Protein AF-A0A497DBR8-F1 (afdb_monomer)

Nearest PDB structures (foldseek):
  7w0i-assembly1_A  TM=9.023E-01  e=9.973E-05  Mycolicibacterium vanbaalenii PYR-1
  5vye-assembly1_C  TM=8.581E-01  e=2.063E-04  Pseudomonas putida
  7yvr-assembly1_C  TM=8.433E-01  e=1.299E-04  Neptunomonas marina
  3ruy-assembly1_B  TM=6.621E-01  e=2.427E-01  Bacillus anthracis str. 'Ames Ancestor'
  4lgl-assembly1_B  TM=7.859E-01  e=6.183E+00  Synechocystis sp. PCC 6803 substr. Kazusa

Foldseek 3Di:
DLQVVDPQKAFPDDPPDQKTKIQHDPVVVVVLCVVDDWDQPDPVRSITIDGDDPPDDPVNVVVSSVSSVVVVVVD

Secondary structure (DSSP, 8-state):
-GGGG-TT-EE-S---SSEEEEE--TTHHHHHHTTS--EEEETTTTEEEEE--TT--HHHHHHHHHHHHHHHTT-

Structure (mmCIF, N/CA/C/O backbone):
data_AF-A0A497DBR8-F1
#
_entry.id   AF-A0A497DBR8-F1
#
loop_
_atom_site.group_PDB
_atom_site.id
_atom_site.type_symbol
_atom_site.label_atom_id
_atom_site.label_alt_id
_atom_site.label_comp_id
_atom_site.label_asym_id
_atom_site.label_entity_id
_atom_site.label_seq_id
_atom_site.pdbx_PDB_ins_code
_atom_site.Cartn_x
_atom_site.Cartn_y
_atom_site.Cartn_z
_atom_site.occupancy
_atom_site.B_iso_or_equiv
_atom_site.auth_seq_id
_atom_site.auth_comp_id
_atom_site.auth_asym_id
_atom_site.auth_atom_id
_atom_site.pdbx_PDB_model_num
ATOM 1 N N . ALA A 1 1 ? -4.587 -8.268 -9.917 1.00 63.84 1 ALA A N 1
ATOM 2 C CA . ALA A 1 1 ? -3.878 -7.367 -8.990 1.00 63.84 1 ALA A CA 1
ATOM 3 C C . ALA A 1 1 ? -3.797 -8.059 -7.640 1.00 63.84 1 ALA A C 1
ATOM 5 O O . ALA A 1 1 ? -4.849 -8.343 -7.072 1.00 63.84 1 ALA A O 1
ATOM 6 N N . GLU A 1 2 ? -2.582 -8.353 -7.171 1.00 76.00 2 GLU A N 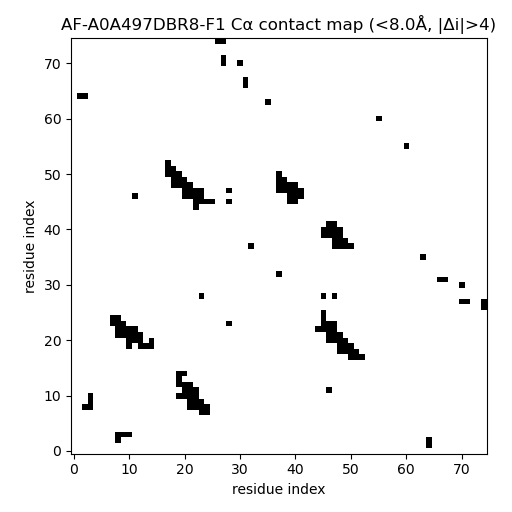1
ATOM 7 C CA . GLU A 1 2 ? -2.286 -9.058 -5.909 1.00 76.00 2 GLU A CA 1
ATOM 8 C C . GLU A 1 2 ? -3.054 -8.495 -4.703 1.00 76.00 2 GLU A C 1
ATOM 10 O O . GLU A 1 2 ? -3.524 -9.240 -3.850 1.00 76.00 2 GLU A O 1
ATOM 15 N N . LEU A 1 3 ? -3.305 -7.182 -4.687 1.00 78.56 3 LEU A N 1
ATOM 16 C CA . LEU A 1 3 ? -4.032 -6.504 -3.610 1.00 78.56 3 LEU A CA 1
ATOM 17 C C . LEU A 1 3 ? -5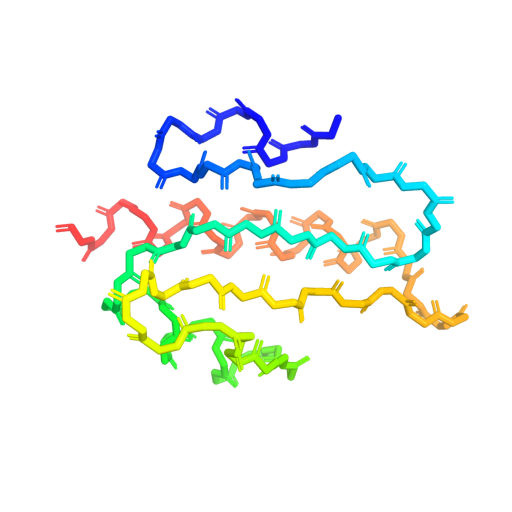.481 -6.985 -3.418 1.00 78.56 3 LEU A C 1
ATOM 19 O O . LEU A 1 3 ? -5.997 -6.905 -2.310 1.00 78.56 3 LEU A O 1
ATOM 23 N N . LYS A 1 4 ? -6.133 -7.535 -4.456 1.00 80.25 4 LYS A N 1
ATOM 24 C CA . LYS A 1 4 ? -7.499 -8.092 -4.344 1.00 80.25 4 LYS A CA 1
ATOM 25 C C . LYS A 1 4 ? -7.572 -9.325 -3.436 1.00 80.25 4 LYS A C 1
ATOM 27 O O . LYS A 1 4 ? -8.667 -9.744 -3.077 1.00 80.25 4 LYS A O 1
ATOM 32 N N . ARG A 1 5 ? -6.426 -9.922 -3.095 1.00 86.50 5 ARG A N 1
ATOM 33 C CA . ARG A 1 5 ? -6.332 -11.081 -2.199 1.00 86.50 5 ARG A CA 1
ATOM 34 C C . ARG A 1 5 ? -6.558 -10.705 -0.733 1.00 86.50 5 ARG A C 1
ATOM 36 O O . ARG A 1 5 ? -6.847 -11.589 0.065 1.00 86.50 5 ARG A O 1
ATOM 43 N N . PHE A 1 6 ? -6.438 -9.423 -0.387 1.00 85.62 6 PHE A N 1
ATOM 44 C CA . PHE A 1 6 ? -6.604 -8.935 0.977 1.00 85.62 6 PHE A CA 1
ATOM 45 C C . PHE A 1 6 ? -7.998 -8.320 1.136 1.00 85.62 6 PHE A C 1
ATOM 47 O O . PHE A 1 6 ? -8.227 -7.218 0.638 1.00 85.62 6 PHE A O 1
ATOM 54 N N . PRO A 1 7 ? -8.941 -8.983 1.828 1.00 83.69 7 PRO A N 1
ATOM 55 C CA . PRO A 1 7 ? -10.291 -8.449 2.022 1.00 83.69 7 PRO A CA 1
ATOM 56 C C . PRO A 1 7 ? -10.316 -7.148 2.842 1.00 83.69 7 PRO A C 1
ATOM 58 O O . PRO A 1 7 ? -11.283 -6.397 2.764 1.00 83.69 7 PRO A O 1
ATOM 61 N N . GLN A 1 8 ? -9.256 -6.862 3.606 1.00 86.88 8 GLN A N 1
ATOM 62 C CA . GLN A 1 8 ? -9.077 -5.611 4.348 1.00 86.88 8 GLN A CA 1
ATOM 63 C C . GLN A 1 8 ? -8.762 -4.414 3.438 1.00 86.88 8 GLN A C 1
ATOM 65 O O . GLN A 1 8 ? -8.857 -3.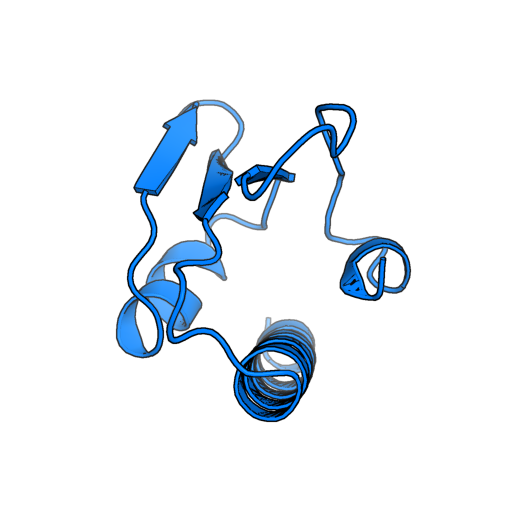273 3.885 1.00 86.88 8 GLN A O 1
ATOM 70 N N . LEU A 1 9 ? -8.370 -4.658 2.183 1.00 88.44 9 LEU A N 1
ATOM 71 C CA . LEU A 1 9 ? -8.073 -3.617 1.207 1.00 88.44 9 LEU A CA 1
ATOM 72 C C . LEU A 1 9 ? -9.214 -3.516 0.205 1.00 88.44 9 LEU A C 1
ATOM 74 O O . LEU A 1 9 ? -9.607 -4.500 -0.423 1.00 88.44 9 LEU A O 1
ATOM 78 N N . LYS A 1 10 ? -9.716 -2.301 -0.002 1.00 89.75 10 LYS A N 1
ATOM 79 C CA . LYS A 1 10 ? -10.775 -2.051 -0.982 1.00 89.75 10 LYS A CA 1
ATOM 80 C C . LYS A 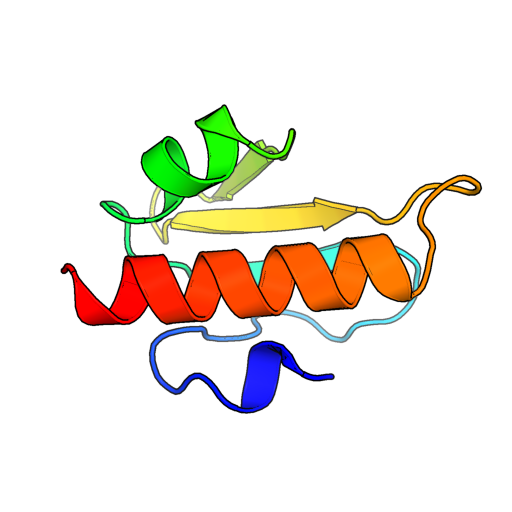1 10 ? -10.245 -1.180 -2.105 1.00 89.75 10 LYS A C 1
ATOM 82 O O . LYS A 1 10 ? -9.938 -0.016 -1.884 1.00 89.75 10 LYS A O 1
ATOM 87 N N . LEU A 1 11 ? -10.165 -1.734 -3.315 1.00 89.75 11 LEU A N 1
ATOM 88 C CA . LEU A 1 11 ? -9.891 -0.939 -4.513 1.00 89.75 11 LEU A CA 1
ATOM 89 C C . LEU A 1 11 ? -11.079 -0.013 -4.776 1.00 89.75 11 LEU A C 1
ATOM 91 O O . LEU A 1 11 ? -12.223 -0.463 -4.851 1.00 89.75 11 LEU A O 1
ATOM 95 N N . THR A 1 12 ? -10.798 1.274 -4.890 1.00 88.75 12 THR A N 1
ATOM 96 C CA . THR A 1 12 ? -11.793 2.341 -5.062 1.00 88.75 12 THR A CA 1
ATOM 97 C C . THR A 1 12 ? -11.941 2.767 -6.515 1.00 88.75 12 THR A C 1
ATOM 99 O O . THR A 1 12 ? -12.996 3.263 -6.904 1.00 88.75 12 THR A O 1
ATOM 102 N N . GLN A 1 13 ? -10.899 2.559 -7.324 1.00 85.50 13 GLN A N 1
ATOM 103 C CA . GLN A 1 13 ? -10.836 2.990 -8.717 1.00 85.50 13 GLN A CA 1
ATOM 104 C C . GLN A 1 13 ? -10.277 1.884 -9.615 1.00 85.50 13 GLN A C 1
ATOM 106 O O . GLN A 1 13 ? -9.511 1.019 -9.177 1.00 85.50 13 GLN A O 1
ATOM 111 N N . ASP A 1 14 ? -10.643 1.936 -10.896 1.00 83.62 14 ASP A N 1
ATOM 112 C CA . ASP A 1 14 ? -10.056 1.073 -11.916 1.00 83.62 14 ASP A CA 1
ATOM 113 C C . ASP A 1 14 ? -8.571 1.397 -12.106 1.00 83.62 14 ASP A C 1
ATOM 115 O O . ASP A 1 14 ? -8.181 2.550 -12.302 1.00 83.62 14 ASP A O 1
ATOM 119 N N . VAL A 1 15 ? -7.737 0.359 -12.134 1.00 83.38 15 VAL A N 1
ATOM 120 C CA . VAL A 1 15 ? -6.301 0.492 -12.407 1.00 83.38 15 VAL A CA 1
ATOM 121 C C . VAL A 1 15 ? -6.107 0.682 -13.914 1.00 83.38 15 VAL A C 1
ATOM 123 O O . VAL A 1 15 ? -6.031 -0.291 -14.660 1.00 83.38 15 VAL A O 1
ATOM 126 N N . LYS A 1 16 ? -6.090 1.938 -14.378 1.00 73.81 16 LYS A N 1
ATOM 127 C CA . LYS A 1 16 ? -5.969 2.289 -15.812 1.00 73.81 16 LYS A CA 1
ATOM 128 C C . LYS A 1 16 ? -4.582 2.792 -16.229 1.00 73.81 16 LYS A C 1
ATOM 130 O O . LYS A 1 16 ? -4.378 3.094 -17.400 1.00 73.81 16 LYS A O 1
ATOM 135 N N . ALA A 1 17 ? -3.641 2.895 -15.292 1.00 80.06 17 ALA A N 1
ATOM 136 C CA . ALA A 1 17 ? -2.288 3.391 -15.535 1.00 80.06 17 ALA A CA 1
ATOM 137 C C . ALA A 1 17 ? -1.321 2.840 -14.468 1.00 80.06 17 ALA A C 1
ATOM 139 O O . ALA A 1 17 ? -1.483 1.721 -13.993 1.00 80.06 17 ALA A O 1
ATOM 140 N N . ASN A 1 18 ? -0.342 3.643 -14.055 1.00 84.12 18 ASN A N 1
ATOM 141 C CA . ASN A 1 18 ? 0.618 3.324 -13.000 1.00 84.12 18 ASN A CA 1
ATOM 142 C C . ASN A 1 18 ? 0.113 3.620 -11.574 1.00 84.12 18 ASN A C 1
ATOM 144 O O . ASN A 1 18 ? 0.845 3.410 -10.609 1.00 84.12 18 ASN A O 1
ATOM 148 N N . GLY A 1 19 ? -1.102 4.160 -11.440 1.00 86.00 19 GLY A N 1
ATOM 149 C CA . GLY A 1 19 ? -1.717 4.510 -10.164 1.00 86.00 19 GLY A CA 1
ATOM 150 C C . GLY A 1 19 ? -2.704 3.447 -9.694 1.00 86.00 19 GLY A C 1
ATOM 151 O O . GLY A 1 19 ? -3.612 3.070 -10.435 1.00 86.00 19 GLY A O 1
ATOM 152 N N . VAL A 1 20 ? -2.556 3.012 -8.446 1.00 89.56 20 VAL A N 1
ATOM 153 C CA . VAL A 1 20 ? -3.498 2.133 -7.755 1.00 89.56 20 VAL A CA 1
ATOM 154 C C . VAL A 1 20 ? -4.062 2.878 -6.554 1.00 89.56 20 VAL A C 1
ATOM 156 O O . VAL A 1 20 ? -3.312 3.374 -5.715 1.00 89.56 20 VAL A O 1
ATOM 159 N N . PHE A 1 21 ? -5.388 2.939 -6.475 1.00 90.75 21 PHE A N 1
ATOM 160 C CA . PHE A 1 21 ? -6.106 3.568 -5.374 1.00 90.75 21 PHE A CA 1
ATOM 161 C C . PHE A 1 21 ? -6.799 2.495 -4.547 1.00 90.75 21 PHE A C 1
ATOM 163 O O . PHE A 1 21 ? -7.543 1.661 -5.080 1.00 90.75 21 PHE A O 1
ATOM 170 N N . CYS A 1 22 ? -6.515 2.483 -3.251 1.00 92.38 22 CYS A N 1
ATOM 171 C CA . CYS A 1 22 ? -7.130 1.543 -2.333 1.00 92.38 22 CYS A CA 1
ATOM 172 C C . CYS A 1 22 ? -7.362 2.165 -0.962 1.00 92.38 22 CYS A C 1
ATOM 174 O O . CYS A 1 22 ? -6.566 2.963 -0.483 1.00 92.38 22 CYS A O 1
ATOM 176 N N . ILE A 1 23 ? -8.448 1.768 -0.314 1.00 92.94 23 ILE A N 1
ATOM 177 C CA . ILE A 1 23 ? -8.669 2.028 1.104 1.00 92.94 23 ILE A CA 1
ATOM 178 C C . ILE A 1 23 ? -7.867 1.006 1.899 1.00 92.94 23 ILE A C 1
ATOM 180 O O . ILE A 1 23 ? -7.954 -0.199 1.637 1.00 92.94 23 ILE A O 1
ATOM 184 N N . MET A 1 24 ? -7.102 1.511 2.862 1.00 91.12 24 MET A N 1
ATOM 185 C CA . MET A 1 24 ? -6.256 0.735 3.757 1.00 91.12 24 MET A CA 1
ATOM 186 C C . MET A 1 24 ? -6.625 1.042 5.217 1.00 91.12 24 MET A C 1
ATOM 188 O O . MET A 1 24 ? -6.997 2.178 5.514 1.00 91.12 24 MET A O 1
ATOM 192 N N . PRO A 1 25 ? -6.506 0.077 6.150 1.00 90.31 25 PRO A N 1
ATOM 193 C CA . PRO A 1 25 ? -6.685 0.359 7.568 1.00 90.31 25 PRO A CA 1
ATOM 194 C C . PRO A 1 25 ? -5.781 1.514 8.037 1.00 90.31 25 PRO A C 1
ATOM 196 O O . PRO A 1 25 ? -4.590 1.523 7.711 1.00 90.31 25 PRO A O 1
ATOM 199 N N . PRO A 1 26 ? -6.303 2.465 8.829 1.00 89.31 26 PRO A N 1
ATOM 200 C CA . PRO A 1 26 ? -5.569 3.665 9.237 1.00 89.31 26 PRO A CA 1
ATOM 201 C C . PRO A 1 26 ? -4.294 3.358 10.024 1.00 89.31 26 PRO A C 1
ATOM 203 O O . PRO A 1 26 ? -3.318 4.092 9.925 1.00 89.31 26 PRO A O 1
ATOM 206 N N . GLU A 1 27 ? -4.279 2.252 10.766 1.00 89.94 27 GLU A N 1
ATOM 207 C CA . GLU A 1 27 ? -3.117 1.781 11.528 1.00 89.94 27 GLU A CA 1
ATOM 208 C C . GLU A 1 27 ? -2.010 1.225 10.621 1.00 89.94 27 GLU A C 1
ATOM 210 O O . GLU A 1 27 ? -0.824 1.311 10.939 1.00 89.94 27 GLU A O 1
ATOM 215 N N . LEU A 1 28 ? -2.387 0.699 9.453 1.00 91.31 28 LEU A N 1
ATOM 216 C CA . LEU A 1 28 ? -1.471 0.097 8.491 1.00 91.31 28 LEU A CA 1
ATOM 217 C C . LEU A 1 28 ? -0.758 1.152 7.638 1.00 91.31 28 LEU A C 1
ATOM 219 O O . LEU A 1 28 ? 0.423 0.992 7.330 1.00 91.31 28 LEU A O 1
ATOM 223 N N . VAL A 1 29 ? -1.438 2.254 7.308 1.00 91.00 29 VAL A N 1
ATOM 224 C CA . VAL A 1 29 ? -0.892 3.359 6.501 1.00 91.00 29 VAL A CA 1
ATOM 225 C C . VAL A 1 29 ? 0.463 3.870 7.022 1.00 91.00 29 VAL A C 1
ATOM 227 O O . VAL A 1 29 ? 1.436 3.795 6.268 1.00 91.00 29 VAL A O 1
ATOM 230 N N . PRO A 1 30 ? 0.608 4.321 8.285 1.00 91.00 30 PRO A N 1
ATOM 231 C CA . PRO A 1 30 ? 1.885 4.824 8.789 1.00 91.00 30 PRO A CA 1
ATOM 232 C C . PRO A 1 30 ? 2.951 3.727 8.906 1.00 91.00 30 PRO A C 1
ATOM 234 O O . PRO A 1 30 ? 4.142 4.021 8.834 1.00 91.00 30 PRO A O 1
ATOM 237 N N . LEU A 1 31 ? 2.560 2.458 9.081 1.00 91.00 31 LEU A N 1
ATOM 238 C CA . LEU A 1 31 ? 3.501 1.334 9.107 1.00 91.00 31 LEU A CA 1
ATOM 239 C C . LEU A 1 31 ? 4.092 1.070 7.723 1.00 91.00 31 LEU A C 1
ATOM 241 O O . LEU A 1 31 ? 5.297 0.849 7.611 1.00 91.00 31 LEU A O 1
ATOM 245 N N . MET A 1 32 ? 3.259 1.125 6.685 1.00 91.56 32 MET A N 1
ATOM 246 C CA . MET A 1 32 ? 3.689 0.967 5.299 1.00 91.56 32 MET A CA 1
ATOM 247 C C . MET A 1 32 ? 4.480 2.192 4.821 1.00 91.56 32 MET A C 1
ATOM 249 O O . MET A 1 32 ? 5.490 2.021 4.142 1.00 91.56 32 MET A O 1
ATOM 253 N N . GLN A 1 33 ? 4.106 3.408 5.245 1.00 91.88 33 GLN A N 1
ATOM 254 C CA . GLN A 1 33 ? 4.817 4.649 4.900 1.00 91.88 33 GLN A CA 1
ATOM 255 C C . GLN A 1 33 ? 6.262 4.712 5.420 1.00 91.88 33 GLN A C 1
ATOM 257 O O . GLN A 1 33 ? 7.075 5.460 4.884 1.00 91.88 33 GLN A O 1
ATOM 262 N N . LYS A 1 34 ? 6.609 3.921 6.445 1.00 90.88 34 LYS A N 1
ATOM 263 C CA . LYS A 1 34 ? 7.999 3.791 6.917 1.00 90.88 34 LYS A CA 1
ATOM 264 C C . LYS A 1 34 ? 8.901 3.043 5.934 1.00 90.88 34 LYS A C 1
ATOM 266 O O . LYS A 1 34 ? 10.111 3.227 5.990 1.00 90.88 34 LYS A O 1
ATOM 271 N N . ALA A 1 35 ? 8.328 2.177 5.100 1.00 89.75 35 ALA A N 1
ATOM 272 C CA . ALA A 1 35 ? 9.065 1.361 4.137 1.00 89.75 35 ALA A CA 1
ATOM 273 C C . ALA A 1 35 ? 8.916 1.874 2.698 1.00 89.75 35 ALA A C 1
ATOM 275 O O . ALA A 1 35 ? 9.867 1.806 1.929 1.00 89.75 35 ALA A O 1
ATOM 276 N N . TYR A 1 36 ? 7.743 2.405 2.345 1.00 90.06 36 TYR A N 1
ATOM 277 C CA . TYR A 1 36 ? 7.421 2.860 0.995 1.00 90.06 36 TYR A CA 1
ATOM 278 C C . TYR A 1 36 ? 6.815 4.258 1.015 1.00 90.06 36 TYR A C 1
ATOM 280 O O . TYR A 1 36 ? 5.941 4.557 1.823 1.00 90.06 36 TYR A O 1
ATOM 288 N N . PHE A 1 37 ? 7.220 5.103 0.072 1.00 87.75 37 PHE A N 1
ATOM 289 C CA . PHE A 1 37 ? 6.656 6.442 -0.064 1.00 87.75 37 PHE A CA 1
ATOM 290 C C . PHE A 1 37 ? 5.366 6.416 -0.882 1.00 87.75 37 PHE A C 1
ATOM 292 O O . PHE A 1 37 ? 5.362 6.058 -2.057 1.00 87.75 37 PHE A O 1
ATOM 299 N N . PHE A 1 38 ? 4.268 6.837 -0.261 1.00 90.44 38 PHE A N 1
ATOM 300 C CA . PHE A 1 38 ? 2.988 7.068 -0.923 1.00 90.44 38 PHE A CA 1
ATOM 301 C C . PHE A 1 38 ? 2.156 8.091 -0.146 1.00 90.44 38 PHE A C 1
ATOM 303 O O . PHE A 1 38 ? 2.425 8.387 1.024 1.00 90.44 38 PHE A O 1
ATOM 310 N N . HIS A 1 39 ? 1.122 8.620 -0.796 1.00 87.69 39 HIS A N 1
ATOM 311 C CA . HIS A 1 39 ? 0.271 9.664 -0.235 1.00 87.69 39 HIS A CA 1
ATOM 312 C C . HIS A 1 39 ? -1.126 9.139 0.089 1.00 87.69 39 HIS A C 1
ATOM 314 O O . HIS A 1 39 ? -1.670 8.292 -0.624 1.00 87.69 39 HIS A O 1
ATOM 320 N N . ILE A 1 40 ? -1.714 9.691 1.149 1.00 92.25 40 ILE A N 1
ATOM 321 C CA . ILE A 1 40 ? -3.144 9.560 1.426 1.00 92.25 40 ILE A CA 1
ATOM 322 C C .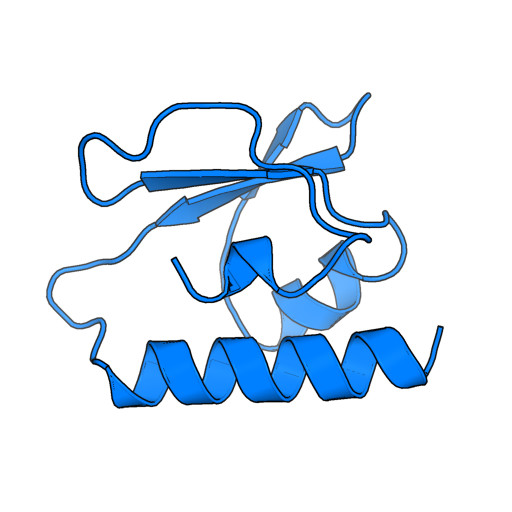 ILE A 1 40 ? -3.870 10.465 0.430 1.00 92.25 40 ILE A C 1
ATOM 324 O O . ILE A 1 40 ? -3.586 11.659 0.349 1.00 92.25 40 ILE A O 1
ATOM 328 N N . TRP A 1 41 ? -4.754 9.868 -0.357 1.00 91.88 41 TRP A N 1
ATOM 329 C CA . TRP A 1 41 ? -5.592 10.546 -1.335 1.00 91.88 41 TRP A CA 1
ATOM 330 C C . TRP A 1 41 ? -6.838 11.148 -0.683 1.00 91.88 41 TRP A C 1
ATOM 332 O O . TRP A 1 41 ? -7.132 12.319 -0.906 1.00 91.88 41 TRP A O 1
ATOM 342 N N . ASP A 1 42 ? -7.513 10.375 0.171 1.00 91.69 42 ASP A N 1
ATOM 343 C CA . ASP A 1 42 ? -8.661 10.829 0.956 1.00 91.69 42 ASP A CA 1
ATOM 344 C C . ASP A 1 42 ? -8.466 10.469 2.441 1.00 91.69 42 ASP A C 1
ATOM 346 O O . ASP A 1 42 ? -8.539 9.294 2.816 1.00 91.69 42 ASP A O 1
ATOM 350 N N . PRO A 1 43 ? -8.224 11.466 3.313 1.00 87.69 43 PRO A N 1
ATOM 351 C CA . PRO A 1 43 ? -8.070 11.252 4.748 1.00 87.69 43 PRO A CA 1
ATOM 352 C C . PRO A 1 43 ? -9.335 10.759 5.458 1.00 87.69 43 PRO A C 1
ATOM 354 O O . PRO A 1 43 ? -9.214 10.172 6.529 1.00 87.69 43 PRO A O 1
ATOM 357 N N . GLN A 1 44 ? -10.535 10.996 4.913 1.00 89.31 44 GLN A N 1
ATOM 358 C CA . GLN A 1 44 ? -11.782 10.553 5.551 1.00 89.31 44 GLN A CA 1
ATOM 359 C C . GLN A 1 44 ? -11.960 9.041 5.446 1.00 89.31 44 GLN A C 1
ATOM 361 O O . GLN A 1 44 ? -12.458 8.399 6.369 1.00 89.31 44 GLN A O 1
ATOM 366 N N . THR A 1 45 ? -11.545 8.474 4.316 1.00 88.75 45 THR A N 1
ATOM 367 C CA . THR A 1 45 ? -11.666 7.044 4.027 1.00 88.75 45 THR A CA 1
ATOM 368 C C . THR A 1 45 ? -10.349 6.290 4.182 1.00 88.75 45 THR A C 1
ATOM 370 O O . THR A 1 45 ? -10.346 5.067 4.066 1.00 88.75 45 THR A O 1
ATOM 373 N N . TYR A 1 46 ? -9.244 6.991 4.461 1.00 90.81 46 TYR A N 1
ATOM 374 C CA . TYR A 1 46 ? -7.881 6.454 4.402 1.00 90.81 46 TYR A CA 1
ATOM 375 C C . TYR A 1 46 ? -7.580 5.789 3.049 1.00 90.81 46 TYR A C 1
ATOM 377 O O . TYR A 1 46 ? -6.892 4.768 2.962 1.00 90.81 46 TYR A O 1
ATOM 385 N N . GLU A 1 47 ? -8.102 6.378 1.971 1.00 93.38 47 GLU A N 1
ATOM 386 C CA . GLU A 1 47 ? -7.734 6.000 0.612 1.00 93.38 47 GLU A CA 1
ATOM 387 C C . GLU A 1 47 ? -6.292 6.429 0.358 1.00 93.38 47 GLU A C 1
ATOM 389 O O . GLU A 1 47 ? -5.925 7.587 0.559 1.00 93.38 47 GLU A O 1
ATOM 394 N N . VAL A 1 48 ? -5.463 5.499 -0.096 1.00 93.06 48 VAL A N 1
ATOM 395 C CA . VAL A 1 48 ? -4.067 5.737 -0.446 1.00 93.06 48 VAL A CA 1
ATOM 396 C C . VAL A 1 48 ? -3.886 5.638 -1.951 1.00 93.06 48 VAL A C 1
ATOM 398 O O . VAL A 1 48 ? -4.522 4.826 -2.626 1.00 93.06 48 VAL A O 1
ATOM 401 N N . ARG A 1 49 ? -2.981 6.463 -2.477 1.00 92.50 49 ARG A N 1
ATOM 402 C CA . ARG A 1 49 ? -2.555 6.421 -3.874 1.00 92.50 49 ARG A CA 1
ATOM 403 C C . ARG A 1 49 ? -1.162 5.818 -3.953 1.00 92.50 49 ARG A C 1
ATOM 405 O O . ARG A 1 49 ? -0.174 6.482 -3.638 1.00 92.50 49 ARG A O 1
ATOM 412 N N . LEU A 1 50 ? -1.093 4.580 -4.422 1.00 90.81 50 LEU A N 1
ATOM 413 C CA . LEU A 1 50 ? 0.152 3.905 -4.764 1.00 90.81 50 LEU A CA 1
ATOM 414 C C . LEU A 1 50 ? 0.494 4.227 -6.219 1.00 90.81 50 LEU A C 1
ATOM 416 O O . LEU A 1 50 ? -0.369 4.159 -7.092 1.00 90.81 50 LEU A O 1
ATOM 420 N N . MET A 1 51 ? 1.742 4.593 -6.487 1.00 88.88 51 MET A N 1
ATOM 421 C CA . MET A 1 51 ? 2.220 4.846 -7.844 1.00 88.88 51 MET A CA 1
ATOM 422 C C . MET A 1 51 ? 3.420 3.961 -8.130 1.00 88.88 51 MET A C 1
ATOM 424 O O . MET A 1 51 ? 4.358 3.933 -7.342 1.00 88.88 51 MET A O 1
ATOM 428 N N . CYS A 1 52 ? 3.398 3.288 -9.273 1.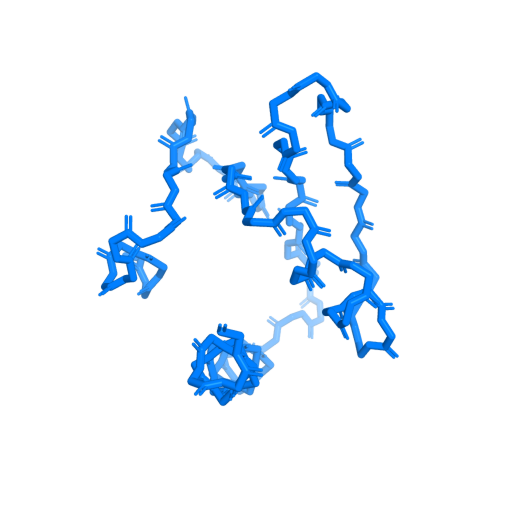00 86.25 52 CYS A N 1
ATOM 429 C CA . CYS A 1 52 ? 4.582 2.646 -9.825 1.00 86.25 52 CYS A CA 1
ATOM 430 C C . CYS A 1 52 ? 5.332 3.673 -10.688 1.00 86.25 52 CYS A C 1
ATOM 432 O O . CYS A 1 52 ? 4.724 4.395 -11.488 1.00 86.25 52 CYS A O 1
ATOM 434 N N . SER A 1 53 ? 6.640 3.778 -10.500 1.00 82.88 53 SER A N 1
ATOM 435 C CA . SER A 1 53 ? 7.538 4.545 -11.365 1.00 82.88 53 SER A CA 1
ATOM 436 C C . SER A 1 53 ? 8.184 3.625 -12.406 1.00 82.88 53 SER A C 1
ATOM 438 O O . SER A 1 53 ? 7.961 2.416 -12.404 1.00 82.88 53 SER A O 1
ATOM 440 N N . TRP A 1 54 ? 9.002 4.194 -13.294 1.00 78.50 54 TRP 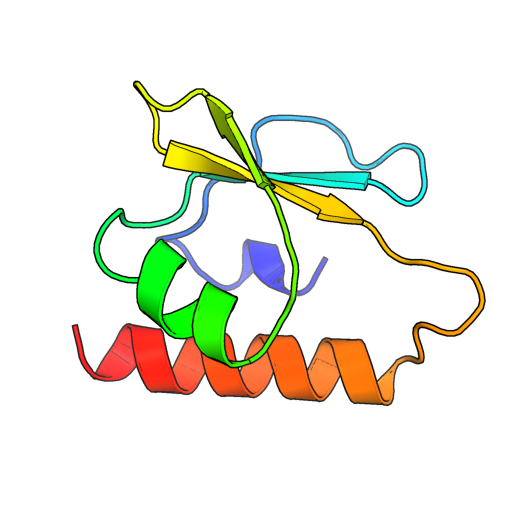A N 1
ATOM 441 C CA . TRP A 1 54 ? 9.792 3.421 -14.259 1.00 78.50 54 TRP A CA 1
ATOM 442 C C . TRP A 1 54 ? 10.791 2.459 -13.606 1.00 78.50 54 TRP A C 1
ATOM 444 O O . TRP A 1 54 ? 11.125 1.450 -14.216 1.00 78.50 54 TRP A O 1
ATOM 454 N N . ASP A 1 55 ? 11.218 2.745 -12.376 1.00 85.06 55 ASP A N 1
ATOM 455 C CA . ASP A 1 55 ? 12.169 1.915 -11.628 1.00 85.06 55 ASP A CA 1
ATOM 456 C C . ASP A 1 55 ? 11.478 0.855 -10.758 1.00 85.06 55 ASP A C 1
ATOM 458 O O . ASP A 1 55 ? 12.149 0.089 -10.079 1.00 85.06 55 ASP A O 1
ATOM 462 N N . THR A 1 56 ? 10.140 0.811 -10.735 1.00 86.06 56 THR A N 1
ATOM 463 C CA . THR A 1 56 ? 9.412 -0.189 -9.943 1.00 86.06 56 THR A CA 1
ATOM 464 C C . THR A 1 56 ? 9.523 -1.556 -10.608 1.00 86.06 56 THR A C 1
ATOM 466 O O . THR A 1 56 ? 9.002 -1.759 -11.705 1.00 86.06 56 THR A O 1
ATOM 469 N N . THR A 1 57 ? 10.178 -2.497 -9.934 1.00 88.81 57 THR A N 1
ATOM 470 C CA . THR A 1 57 ? 10.330 -3.875 -10.412 1.00 88.81 57 THR A CA 1
ATOM 471 C C . THR A 1 57 ? 9.227 -4.785 -9.872 1.00 88.81 57 THR A C 1
ATOM 473 O O . THR A 1 57 ? 8.547 -4.463 -8.897 1.00 88.81 57 THR A O 1
ATOM 476 N N . GLU A 1 58 ? 9.046 -5.959 -10.481 1.00 87.50 58 GLU A N 1
ATOM 477 C CA . GLU A 1 58 ? 8.133 -6.979 -9.941 1.00 87.50 58 GLU A CA 1
ATOM 478 C C . GLU A 1 58 ? 8.545 -7.428 -8.528 1.00 87.50 58 GLU A C 1
ATOM 480 O O . GLU A 1 58 ? 7.686 -7.655 -7.679 1.00 87.50 58 GLU A O 1
ATOM 485 N N . GLU A 1 59 ? 9.849 -7.466 -8.236 1.00 89.19 59 GLU A N 1
ATOM 486 C CA . GLU A 1 59 ? 10.374 -7.812 -6.911 1.00 89.19 59 GLU A CA 1
ATOM 487 C C . GLU A 1 59 ? 10.012 -6.761 -5.849 1.00 89.19 59 GLU A C 1
ATOM 489 O O . GLU A 1 59 ? 9.688 -7.113 -4.710 1.00 89.19 59 GLU A O 1
ATOM 494 N N . ASP A 1 60 ? 9.976 -5.476 -6.218 1.00 88.06 60 ASP A N 1
ATOM 495 C CA . ASP A 1 60 ? 9.492 -4.410 -5.333 1.00 88.06 60 ASP A CA 1
ATOM 496 C C . ASP A 1 60 ? 8.007 -4.589 -5.003 1.00 88.06 60 ASP A C 1
ATOM 498 O O . ASP A 1 60 ? 7.600 -4.401 -3.851 1.00 88.06 60 ASP A O 1
ATOM 502 N N . ILE A 1 61 ? 7.201 -4.984 -5.997 1.00 88.00 61 ILE A N 1
ATOM 503 C CA . ILE A 1 61 ? 5.768 -5.259 -5.827 1.00 88.00 61 ILE A CA 1
ATOM 504 C C . ILE A 1 61 ? 5.573 -6.466 -4.905 1.00 88.00 61 ILE A C 1
ATOM 506 O O . ILE A 1 61 ? 4.782 -6.399 -3.961 1.00 88.00 61 ILE A O 1
ATOM 510 N N . ASP A 1 62 ? 6.319 -7.547 -5.124 1.00 90.06 62 ASP A N 1
ATOM 511 C CA . ASP A 1 62 ? 6.261 -8.743 -4.284 1.00 90.06 62 ASP A CA 1
ATOM 512 C C . ASP A 1 62 ? 6.697 -8.448 -2.845 1.00 90.06 62 ASP A C 1
ATOM 514 O O . ASP A 1 62 ? 6.062 -8.902 -1.887 1.00 90.06 62 ASP A O 1
ATOM 518 N N . THR A 1 63 ? 7.749 -7.650 -2.669 1.00 91.12 63 THR A N 1
ATOM 519 C CA . THR A 1 63 ? 8.232 -7.231 -1.347 1.00 91.12 63 THR A CA 1
ATOM 520 C C . THR A 1 63 ? 7.195 -6.364 -0.638 1.00 91.12 63 THR A C 1
ATOM 522 O O . THR A 1 63 ? 6.916 -6.583 0.546 1.00 91.12 63 THR A O 1
ATOM 525 N N . PHE A 1 64 ? 6.545 -5.450 -1.364 1.00 90.94 64 PHE A N 1
ATOM 526 C CA . PHE A 1 64 ? 5.449 -4.640 -0.841 1.00 90.94 64 PHE A CA 1
ATOM 527 C C . PHE A 1 64 ? 4.283 -5.515 -0.373 1.00 90.94 64 PHE A C 1
ATOM 529 O O . PHE A 1 64 ? 3.799 -5.349 0.747 1.00 90.94 64 PHE A O 1
ATOM 536 N N . VAL A 1 65 ? 3.854 -6.480 -1.193 1.00 90.56 65 VAL A N 1
ATOM 537 C CA . VAL A 1 65 ? 2.751 -7.400 -0.873 1.00 90.56 65 VAL A CA 1
ATOM 538 C C . VAL A 1 65 ? 3.088 -8.277 0.337 1.00 90.56 65 VAL A C 1
ATOM 540 O O . VAL A 1 65 ? 2.243 -8.459 1.214 1.00 90.56 65 VAL A O 1
ATOM 543 N N . ARG A 1 66 ? 4.326 -8.775 0.443 1.00 91.12 66 ARG A N 1
ATOM 544 C CA . ARG A 1 66 ? 4.787 -9.549 1.609 1.00 91.12 66 ARG A CA 1
ATOM 545 C C . ARG A 1 66 ? 4.806 -8.711 2.881 1.00 91.12 66 ARG A C 1
ATOM 547 O O . ARG A 1 66 ? 4.346 -9.178 3.923 1.00 91.12 66 ARG A O 1
ATOM 554 N N . LEU A 1 67 ? 5.324 -7.484 2.811 1.00 91.00 67 LEU A N 1
ATOM 555 C CA . LEU A 1 67 ? 5.330 -6.568 3.950 1.00 91.00 67 LEU A CA 1
ATOM 556 C C . LEU A 1 67 ? 3.899 -6.262 4.398 1.00 91.00 67 LEU A C 1
ATOM 558 O O . LEU A 1 67 ? 3.599 -6.328 5.588 1.00 91.00 67 LEU A O 1
ATOM 562 N N . LEU A 1 68 ? 3.014 -5.987 3.443 1.00 90.44 68 LEU A N 1
ATOM 563 C CA . LEU A 1 68 ? 1.600 -5.736 3.680 1.00 90.44 68 LEU A CA 1
ATOM 564 C C . LEU A 1 68 ? 0.930 -6.916 4.392 1.00 90.44 68 LEU A C 1
ATOM 566 O O . LEU A 1 68 ? 0.260 -6.712 5.401 1.00 90.44 68 LEU A O 1
ATOM 570 N N . GLU A 1 69 ? 1.160 -8.147 3.928 1.00 90.06 69 GLU A N 1
ATOM 571 C CA . GLU A 1 69 ? 0.639 -9.362 4.563 1.00 90.06 69 GLU A CA 1
ATOM 572 C C . GLU A 1 69 ? 1.168 -9.539 5.995 1.00 90.06 69 GLU A C 1
ATOM 574 O O . GLU A 1 69 ? 0.404 -9.857 6.907 1.00 90.06 69 GLU A O 1
ATOM 579 N N . GLN A 1 70 ? 2.467 -9.318 6.216 1.00 90.25 70 GLN A N 1
ATOM 580 C CA . GLN A 1 70 ? 3.066 -9.409 7.550 1.00 90.25 70 GLN A CA 1
ATOM 581 C C . GLN A 1 70 ? 2.484 -8.374 8.508 1.00 90.25 70 GLN A C 1
ATOM 583 O O . GLN A 1 70 ? 2.203 -8.692 9.662 1.00 90.25 70 GLN A O 1
ATOM 588 N N . LYS A 1 71 ? 2.313 -7.132 8.046 1.00 89.38 71 LYS A N 1
ATOM 589 C CA . LYS A 1 71 ? 1.735 -6.072 8.867 1.00 89.38 71 LYS A CA 1
ATOM 590 C C . LYS A 1 71 ? 0.260 -6.339 9.142 1.00 89.38 71 LYS A C 1
ATOM 592 O O . LYS A 1 71 ? -0.119 -6.224 10.295 1.00 89.38 71 LYS A O 1
ATOM 597 N N . LEU A 1 72 ? -0.517 -6.800 8.159 1.00 86.75 72 LEU A N 1
ATOM 598 C CA . LEU A 1 72 ? -1.925 -7.187 8.331 1.00 86.75 72 LEU A CA 1
ATOM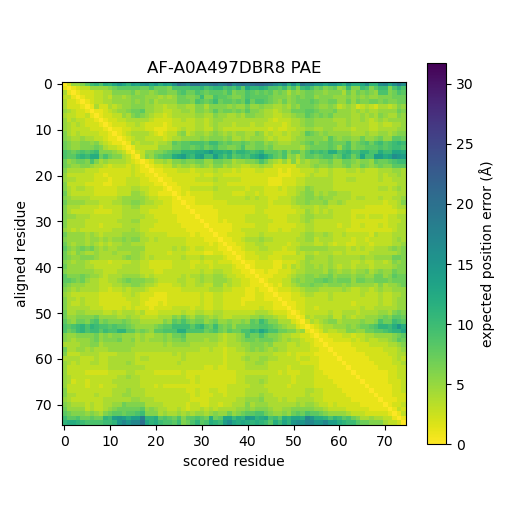 599 C C . LEU A 1 72 ? -2.152 -8.306 9.358 1.00 86.75 72 LEU A C 1
ATOM 601 O O . LEU A 1 72 ? -3.225 -8.356 9.939 1.00 86.75 72 LEU A O 1
ATOM 605 N N . LYS A 1 73 ? -1.182 -9.202 9.585 1.00 82.88 73 LYS A N 1
ATOM 606 C CA . LYS A 1 73 ? -1.268 -10.240 10.634 1.00 82.88 73 LYS A CA 1
ATOM 607 C C . LYS A 1 73 ? -0.996 -9.714 12.048 1.00 82.88 73 LYS A C 1
ATOM 609 O O . LYS A 1 73 ? -1.297 -10.411 13.011 1.00 82.88 73 LYS A O 1
ATOM 614 N N . ASN A 1 74 ? -0.385 -8.536 12.163 1.00 74.69 74 ASN A N 1
ATOM 615 C CA . ASN A 1 74 ? 0.072 -7.945 13.423 1.00 74.69 74 ASN A CA 1
ATOM 616 C C . ASN A 1 74 ? -0.819 -6.785 13.909 1.00 74.69 74 ASN A C 1
ATOM 618 O O . ASN A 1 74 ? -0.424 -6.075 14.834 1.00 74.69 74 ASN A O 1
ATOM 622 N N . ILE A 1 75 ? -1.973 -6.591 13.271 1.00 68.88 75 ILE A N 1
ATOM 623 C CA . ILE A 1 75 ? -3.055 -5.663 13.634 1.00 68.88 75 ILE A CA 1
ATOM 624 C C . ILE A 1 75 ? -4.306 -6.495 13.891 1.00 68.88 75 ILE A C 1
ATOM 626 O O . ILE A 1 75 ? -5.028 -6.179 14.857 1.00 68.88 75 ILE A O 1
#

Mean predicted aligned error: 4.25 Å

Sequence (75 aa):
AELKRFPQLKLTQDVKANGVFCIMPPELVPLMQKAYFFHIWDPQTYEVRLMCSWDTTEEDIDTFVRLLEQKLKNI

Solvent-accessible surface are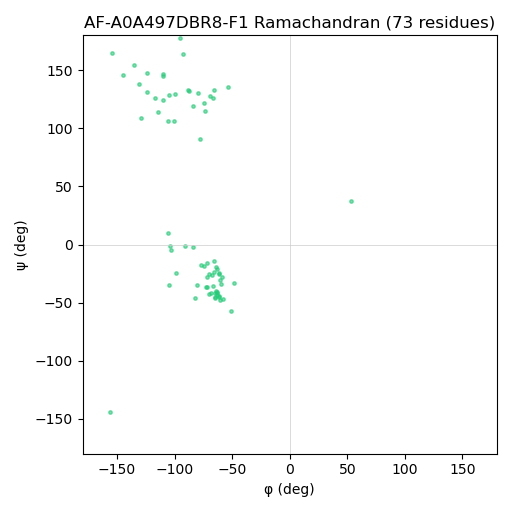a (backbone atoms only — not comparable to full-atom values): 4588 Å² total; per-residue (Å²): 114,80,65,74,75,39,86,76,41,45,74,78,57,82,72,83,68,55,48,44,39,31,28,43,53,74,80,50,51,66,60,48,49,75,79,43,93,66,49,74,72,36,82,91,66,35,24,30,42,44,70,59,58,94,83,60,46,72,65,57,52,52,51,50,53,52,52,50,53,56,51,64,74,74,109

pLDDT: mean 87.39, std 5.52, range [63.84, 93.38]

Radius of gyration: 11.58 Å; Cα contacts (8 Å, |Δi|>4): 85; chains: 1; bounding box: 24×22×29 Å